Protein AF-A0A1W0X3V2-F1 (afdb_monomer_lite)

Secondary structure (DSSP, 8-state):
---HHHHHHHHHHHHHHHHHHHHHHHHHHPPPPPPTT-TTTT---------SS-GGGHHHHHHHHHHHHHHHHHHHHTTSPPTTS-HHHHHHHHHHHHHHHHHHHHHHHHHHHHHHHHHHHHHHHHHHHHHHHHHHHHHHHHTT-

InterPro domains:
  IPR021384 Mediator complex, subunit Med21 [PF11221] (1-130)
  IPR021384 Mediator complex, subunit Med21 [PTHR13381] (1-131)
  IPR037212 Mediator complex, subunit Med7/Med21-like [SSF140718] (3-128)

Foldseek 3Di:
DQDLVNVLVVLVVVLVVLVVVLVVLCVLPDDDDDDPPRPPDDPDDPPPVDDPDDSVVSNVVSVVVNVVSVVVSVVSVVPDDDPPDDPVVVVVVVVVVVVVVVVVVVVVVVVVVVVVVVVVVVVVVVVVVVVVVVVVVVVVVVVVD

Organism: Hypsibius exemplaris (NCBI:txid2072580)

pLDDT: mean 81.77, std 16.33, range [40.72, 97.69]

Sequence (145 aa):
MCDRITQVQDQVNQLADHMCNAVGILQQQVHPSILPGHDQLFSTVVKNENSDFKPKDLPPLFATLITRAVKELDVMIDRLPNDDQTLEPDVAYIEKLNQVNREAARIFTSTTEASQHLLEKIQTSLKEISECEMDIDRRHAGAKS

Structure (mmCIF, N/CA/C/O backbone):
data_AF-A0A1W0X3V2-F1
#
_entry.id   AF-A0A1W0X3V2-F1
#
loop_
_atom_site.group_PDB
_atom_site.id
_atom_site.type_symbol
_atom_site.label_atom_id
_atom_site.label_alt_id
_atom_site.label_comp_id
_atom_site.label_asym_id
_atom_site.label_entity_id
_atom_site.label_seq_id
_atom_site.pdbx_PDB_ins_code
_atom_site.Cartn_x
_atom_site.Cartn_y
_atom_site.Cartn_z
_atom_site.occupancy
_atom_site.B_iso_or_equiv
_atom_site.auth_seq_id
_atom_site.auth_comp_id
_atom_site.auth_asym_id
_atom_site.auth_atom_id
_atom_site.pdbx_PDB_model_num
ATOM 1 N N . MET A 1 1 ? 2.666 2.566 5.203 1.00 40.72 1 MET A N 1
ATOM 2 C CA . MET A 1 1 ? 1.646 2.126 4.230 1.00 40.72 1 MET A CA 1
ATOM 3 C C . MET A 1 1 ? 1.824 3.007 3.015 1.00 40.72 1 MET A C 1
ATOM 5 O O . MET A 1 1 ? 1.533 4.188 3.117 1.00 40.72 1 MET A O 1
ATOM 9 N N . CYS A 1 2 ? 2.446 2.488 1.957 1.00 50.69 2 CYS A N 1
ATOM 10 C CA . CYS A 1 2 ? 2.616 3.246 0.722 1.00 50.69 2 CYS A CA 1
ATOM 11 C C . CYS A 1 2 ? 1.295 3.142 -0.041 1.00 50.69 2 CYS A C 1
ATOM 13 O O . CYS A 1 2 ? 0.821 2.027 -0.270 1.00 50.69 2 CYS A O 1
ATOM 15 N N . ASP A 1 3 ? 0.678 4.280 -0.339 1.00 82.69 3 ASP A N 1
ATOM 16 C CA . ASP A 1 3 ? -0.471 4.346 -1.235 1.00 82.69 3 ASP A CA 1
ATOM 17 C C . ASP A 1 3 ? -0.099 3.691 -2.577 1.00 82.69 3 ASP A C 1
ATOM 19 O O . ASP A 1 3 ? 1.063 3.717 -2.994 1.00 82.69 3 ASP A O 1
ATOM 23 N N . ARG A 1 4 ? -1.064 3.060 -3.249 1.00 82.56 4 ARG A N 1
ATOM 24 C CA . ARG A 1 4 ? -0.822 2.341 -4.506 1.00 82.56 4 ARG A CA 1
ATOM 25 C C . ARG A 1 4 ? -0.263 3.278 -5.575 1.00 82.56 4 ARG A C 1
ATOM 27 O O . ARG A 1 4 ? 0.614 2.875 -6.333 1.00 82.56 4 ARG A O 1
ATOM 34 N N . ILE A 1 5 ? -0.701 4.536 -5.560 1.00 85.81 5 ILE A N 1
ATOM 35 C CA . ILE A 1 5 ? -0.165 5.607 -6.403 1.00 85.81 5 ILE A CA 1
ATOM 36 C C . ILE A 1 5 ? 1.307 5.879 -6.078 1.00 85.81 5 ILE A C 1
ATOM 38 O O . ILE A 1 5 ? 2.138 5.929 -6.982 1.00 85.81 5 ILE A O 1
ATOM 42 N N . THR A 1 6 ? 1.662 6.001 -4.799 1.00 89.06 6 THR A N 1
ATOM 43 C CA . THR A 1 6 ? 3.059 6.208 -4.389 1.00 89.06 6 THR A CA 1
ATOM 44 C C . THR A 1 6 ? 3.932 5.009 -4.767 1.00 89.06 6 THR A C 1
ATOM 46 O O . THR A 1 6 ? 5.042 5.186 -5.257 1.00 89.06 6 THR A O 1
ATOM 49 N N . GLN A 1 7 ? 3.409 3.785 -4.658 1.00 89.44 7 GLN A N 1
ATOM 50 C CA . GLN A 1 7 ? 4.116 2.588 -5.111 1.00 89.44 7 GLN A CA 1
ATOM 51 C C . GLN A 1 7 ? 4.380 2.606 -6.626 1.00 89.44 7 GLN A C 1
ATOM 53 O O . GLN A 1 7 ? 5.473 2.245 -7.057 1.00 89.44 7 GLN A O 1
ATOM 58 N N . VAL A 1 8 ? 3.409 3.043 -7.434 1.00 91.31 8 VAL A N 1
ATOM 59 C CA . VAL A 1 8 ? 3.590 3.224 -8.883 1.00 91.31 8 VAL A CA 1
ATOM 60 C C . VAL A 1 8 ? 4.675 4.267 -9.165 1.00 91.31 8 VAL A C 1
ATOM 62 O O . VAL A 1 8 ? 5.550 4.025 -9.994 1.00 91.31 8 VAL A O 1
ATOM 65 N N . GLN A 1 9 ? 4.677 5.391 -8.444 1.00 91.44 9 GLN A N 1
ATOM 66 C CA . GLN A 1 9 ? 5.695 6.437 -8.594 1.00 91.44 9 GLN A CA 1
ATOM 67 C C . GLN A 1 9 ? 7.108 5.919 -8.291 1.00 91.44 9 GLN A C 1
ATOM 69 O O . GLN A 1 9 ? 8.024 6.130 -9.087 1.00 91.44 9 GLN A O 1
ATOM 74 N N . ASP A 1 10 ? 7.283 5.187 -7.191 1.00 92.69 10 ASP A N 1
ATOM 75 C CA . ASP A 1 10 ? 8.575 4.599 -6.824 1.00 92.69 10 ASP A CA 1
ATOM 76 C C . ASP A 1 10 ? 9.083 3.621 -7.894 1.00 92.69 10 ASP A C 1
ATOM 78 O O . ASP A 1 10 ? 10.277 3.571 -8.192 1.00 92.69 10 ASP A O 1
ATOM 82 N N . GLN A 1 11 ? 8.178 2.856 -8.503 1.00 93.25 11 GLN A N 1
ATOM 83 C CA . GLN A 1 11 ? 8.513 1.859 -9.522 1.00 93.25 11 GLN A CA 1
ATOM 84 C C . GLN A 1 11 ? 8.867 2.487 -10.869 1.00 93.25 11 GLN A C 1
ATOM 86 O O . GLN A 1 11 ? 9.802 2.033 -11.529 1.00 93.25 11 GLN A O 1
ATOM 91 N N . VAL A 1 12 ? 8.198 3.576 -11.250 1.00 94.88 12 VAL A N 1
ATOM 92 C CA . VAL A 1 12 ? 8.579 4.369 -12.428 1.00 94.88 12 VAL A CA 1
ATOM 93 C C . VAL A 1 12 ? 9.966 4.988 -12.242 1.00 94.88 12 VAL A C 1
ATOM 95 O O . VAL A 1 12 ? 10.779 4.947 -13.166 1.00 94.88 12 VAL A O 1
ATOM 98 N N . ASN A 1 13 ? 10.275 5.496 -11.046 1.00 94.25 13 ASN A N 1
ATOM 99 C CA . ASN A 1 13 ? 11.605 6.029 -10.747 1.00 94.25 13 ASN A CA 1
ATOM 100 C C . ASN A 1 13 ? 12.688 4.943 -10.857 1.00 94.25 13 ASN A C 1
ATOM 102 O O . ASN A 1 13 ? 13.697 5.143 -11.528 1.00 94.25 13 ASN A O 1
ATOM 106 N N . GLN A 1 14 ? 12.446 3.755 -10.293 1.00 93.31 14 GLN A N 1
ATOM 107 C CA . GLN A 1 14 ? 13.369 2.617 -10.412 1.00 93.31 14 GLN A CA 1
ATOM 108 C C . GLN A 1 14 ? 13.563 2.163 -11.867 1.00 93.31 14 GLN A C 1
ATOM 110 O O . GLN A 1 14 ? 14.680 1.839 -12.278 1.00 93.31 14 GLN A O 1
ATOM 115 N N . LEU A 1 15 ? 12.499 2.173 -12.675 1.00 95.00 15 LEU A N 1
ATOM 116 C CA . LEU A 1 15 ? 12.583 1.876 -14.105 1.00 95.00 15 LEU A CA 1
ATOM 117 C C . LEU A 1 15 ? 13.470 2.893 -14.839 1.00 95.00 15 LEU A C 1
ATOM 119 O O . LEU A 1 15 ? 14.312 2.496 -15.650 1.00 95.00 15 LEU A O 1
ATOM 123 N N . ALA A 1 16 ? 13.314 4.184 -14.538 1.00 96.06 16 ALA A N 1
ATOM 124 C CA . ALA A 1 16 ? 14.137 5.242 -15.115 1.00 96.06 16 ALA A CA 1
ATOM 125 C C . ALA A 1 16 ? 15.622 5.068 -14.752 1.00 96.06 16 ALA A C 1
ATOM 127 O O . ALA A 1 16 ? 16.484 5.165 -15.631 1.00 96.06 16 ALA A O 1
ATOM 128 N N . ASP A 1 17 ? 15.924 4.711 -13.502 1.00 94.88 17 ASP A N 1
ATOM 129 C CA . ASP A 1 17 ? 17.290 4.416 -13.060 1.00 94.88 17 ASP A CA 1
ATOM 130 C C . ASP A 1 17 ? 17.882 3.214 -13.805 1.00 94.88 17 ASP A C 1
ATOM 132 O O . ASP A 1 17 ? 19.030 3.255 -14.255 1.00 94.88 17 ASP A O 1
ATOM 136 N N . HIS A 1 18 ? 17.115 2.134 -13.984 1.00 93.44 18 HIS A N 1
ATOM 137 C CA . HIS A 1 18 ? 17.561 0.976 -14.762 1.00 93.44 18 HIS A CA 1
ATOM 138 C C . HIS A 1 18 ? 17.858 1.339 -16.219 1.00 93.44 18 HIS A C 1
ATOM 140 O O . HIS A 1 18 ? 18.882 0.907 -16.749 1.00 93.44 18 HIS A O 1
ATOM 146 N N . MET A 1 19 ? 17.016 2.158 -16.852 1.00 93.50 19 MET A N 1
ATOM 147 C CA . MET A 1 19 ? 17.245 2.627 -18.221 1.00 93.50 19 MET A CA 1
ATOM 148 C C . MET A 1 19 ? 18.487 3.518 -18.324 1.00 93.50 19 MET A C 1
ATOM 150 O O . MET A 1 19 ? 19.312 3.313 -19.215 1.00 93.50 19 MET A O 1
ATOM 154 N N . CYS A 1 20 ? 18.662 4.467 -17.403 1.00 94.38 20 CYS A N 1
ATOM 155 C CA . CYS A 1 20 ? 19.811 5.373 -17.395 1.00 94.38 20 CYS A CA 1
ATOM 156 C C . CYS A 1 20 ? 21.132 4.608 -17.210 1.00 94.38 20 CYS A C 1
ATOM 158 O O . CYS A 1 20 ? 22.076 4.770 -17.988 1.00 94.38 20 CYS A O 1
ATOM 160 N N . ASN A 1 21 ? 21.165 3.688 -16.243 1.00 91.69 21 ASN A N 1
ATOM 161 C CA . ASN A 1 21 ? 22.323 2.834 -15.996 1.00 91.69 21 ASN A CA 1
ATOM 162 C C . ASN A 1 21 ? 22.622 1.913 -17.189 1.00 91.69 21 ASN A C 1
ATOM 164 O O . ASN A 1 21 ? 23.782 1.766 -17.573 1.00 91.69 21 ASN A O 1
ATOM 168 N N . ALA A 1 22 ? 21.592 1.342 -17.823 1.00 91.06 22 ALA A N 1
ATOM 169 C CA . ALA A 1 22 ? 21.757 0.518 -19.017 1.00 91.06 22 ALA A CA 1
ATOM 170 C C . ALA A 1 22 ? 22.400 1.304 -20.170 1.00 91.06 22 ALA A C 1
ATOM 172 O O . ALA A 1 22 ? 23.334 0.809 -20.799 1.00 91.06 22 ALA A O 1
ATOM 173 N N . VAL A 1 23 ? 21.953 2.540 -20.422 1.00 90.38 23 VAL A N 1
ATOM 174 C CA . VAL A 1 23 ? 22.537 3.412 -21.456 1.00 90.38 23 VAL A CA 1
ATOM 175 C C . VAL A 1 23 ? 23.998 3.732 -21.147 1.00 90.38 23 VAL A C 1
ATOM 177 O O . VAL A 1 23 ? 24.838 3.622 -22.040 1.00 90.38 23 VAL A O 1
ATOM 180 N N . GLY A 1 24 ? 24.324 4.069 -19.895 1.00 88.19 24 GLY A N 1
ATOM 181 C CA . GLY A 1 24 ? 25.705 4.332 -19.484 1.00 88.19 24 GLY A CA 1
ATOM 182 C C . GLY A 1 24 ? 26.626 3.130 -19.717 1.00 88.19 24 GLY A C 1
ATOM 183 O O . GLY A 1 24 ? 27.711 3.279 -20.278 1.00 88.19 24 GLY A O 1
ATOM 184 N N . ILE A 1 25 ? 26.171 1.923 -19.368 1.00 85.50 25 ILE A N 1
ATOM 185 C CA . ILE A 1 25 ? 26.920 0.682 -19.608 1.00 85.50 25 ILE A CA 1
ATOM 186 C C . ILE A 1 25 ? 27.068 0.391 -21.104 1.00 85.50 25 ILE A C 1
ATOM 188 O O . ILE A 1 25 ? 28.161 0.041 -21.546 1.00 85.50 25 ILE A O 1
ATOM 192 N N . LEU A 1 26 ? 26.012 0.571 -21.901 1.00 84.81 26 LEU A N 1
ATOM 193 C CA . LEU A 1 26 ? 26.094 0.393 -23.351 1.00 84.81 26 LEU A CA 1
ATOM 194 C C . LEU A 1 26 ? 27.125 1.348 -23.959 1.00 84.81 26 LEU A C 1
ATOM 196 O O . LEU A 1 26 ? 27.987 0.905 -24.708 1.00 84.81 26 LEU A O 1
ATOM 200 N N . GLN A 1 27 ? 27.117 2.629 -23.589 1.00 83.94 27 GLN A N 1
ATOM 201 C CA . GLN A 1 27 ? 28.097 3.603 -24.084 1.00 83.94 27 GLN A CA 1
ATOM 202 C C . GLN A 1 27 ? 29.542 3.244 -23.708 1.00 83.94 27 GLN A C 1
ATOM 204 O O . GLN A 1 27 ? 30.445 3.451 -24.513 1.00 83.94 27 GLN A O 1
ATOM 209 N N . GLN A 1 28 ? 29.765 2.670 -22.522 1.00 81.31 28 GLN A N 1
ATOM 210 C CA . GLN A 1 28 ? 31.089 2.203 -22.092 1.00 81.31 28 GLN A CA 1
ATOM 211 C C . GLN A 1 28 ? 31.562 0.952 -22.848 1.00 81.31 28 GLN A C 1
ATOM 213 O O . GLN A 1 28 ? 32.765 0.733 -22.977 1.00 81.31 28 GLN A O 1
ATOM 218 N N . GLN A 1 29 ? 30.633 0.119 -23.324 1.00 73.81 29 GLN A N 1
ATOM 219 C CA . GLN A 1 29 ? 30.933 -1.160 -23.977 1.00 73.81 29 GLN A CA 1
ATOM 220 C C . GLN A 1 29 ? 30.897 -1.100 -25.506 1.00 73.81 29 GLN A C 1
ATOM 222 O O . GLN A 1 29 ? 31.385 -2.019 -26.166 1.00 73.81 29 GLN A O 1
ATOM 227 N N . VAL A 1 30 ? 30.306 -0.054 -26.083 1.00 69.50 30 VAL A N 1
ATOM 228 C CA . VAL A 1 30 ? 30.217 0.114 -27.533 1.00 69.50 30 VAL A CA 1
ATOM 229 C C . VAL A 1 30 ? 31.612 0.363 -28.102 1.00 69.50 30 VAL A C 1
ATOM 231 O O . VAL A 1 30 ? 32.292 1.330 -27.767 1.00 69.50 30 VAL A O 1
ATOM 234 N N . HIS A 1 31 ? 32.018 -0.502 -29.026 1.00 66.25 31 HIS A N 1
ATOM 235 C CA . HIS A 1 31 ? 33.136 -0.227 -29.916 1.00 66.25 31 HIS A CA 1
ATOM 236 C C . HIS A 1 31 ? 32.611 0.518 -31.151 1.00 66.25 31 HIS A C 1
ATOM 238 O O . HIS A 1 31 ? 31.610 0.083 -31.728 1.00 66.25 31 HIS A O 1
ATOM 244 N N . PRO A 1 32 ? 33.246 1.627 -31.575 1.00 69.44 32 PRO A N 1
ATOM 245 C CA . PRO A 1 32 ? 32.844 2.319 -32.792 1.00 69.44 32 PRO A CA 1
ATOM 246 C C . PRO A 1 32 ? 32.965 1.359 -33.980 1.00 69.44 32 PRO A C 1
ATOM 248 O O . PRO A 1 32 ? 34.022 0.773 -34.215 1.00 69.44 32 PRO A O 1
ATOM 251 N N . SER A 1 33 ? 31.872 1.175 -34.720 1.00 62.72 33 SER A N 1
ATOM 252 C CA . SER A 1 33 ? 31.894 0.363 -35.935 1.00 62.72 33 SER A CA 1
ATOM 253 C C . SER A 1 33 ? 32.627 1.136 -37.026 1.00 62.72 33 SER A C 1
ATOM 255 O O . SER A 1 33 ? 32.180 2.206 -37.438 1.00 62.72 33 SER A O 1
ATOM 257 N N . ILE A 1 34 ? 33.744 0.596 -37.506 1.00 67.25 34 ILE A N 1
ATOM 258 C CA . ILE A 1 34 ? 34.479 1.166 -38.637 1.00 67.25 34 ILE A CA 1
ATOM 259 C C . ILE A 1 34 ? 33.770 0.723 -39.919 1.00 67.25 34 ILE A C 1
ATOM 261 O O . ILE A 1 34 ? 33.575 -0.470 -40.153 1.00 67.25 34 ILE A O 1
ATOM 265 N N . LEU A 1 35 ? 33.339 1.685 -40.733 1.00 69.19 35 LEU A N 1
ATOM 266 C CA . LEU A 1 35 ? 32.796 1.408 -42.059 1.00 69.19 35 LEU A CA 1
ATOM 267 C C . LEU A 1 35 ? 33.963 1.042 -42.998 1.00 69.19 35 LEU A C 1
ATOM 269 O O . LEU A 1 35 ? 34.975 1.749 -42.982 1.00 69.19 35 LEU A O 1
ATOM 273 N N . PRO A 1 36 ? 33.858 -0.021 -43.820 1.00 66.69 36 PRO A N 1
ATOM 274 C CA . PRO A 1 36 ? 34.937 -0.407 -44.724 1.00 66.69 36 PRO A CA 1
ATOM 275 C C . PRO A 1 36 ? 35.296 0.757 -45.662 1.00 66.69 36 PRO A C 1
ATOM 277 O O . PRO A 1 36 ? 34.451 1.236 -46.417 1.00 66.69 36 PRO A O 1
ATOM 280 N N . GLY A 1 37 ? 36.547 1.227 -45.579 1.00 64.50 37 GLY A N 1
ATOM 281 C CA . GLY A 1 37 ? 37.065 2.383 -46.325 1.00 64.50 37 GLY A CA 1
ATOM 282 C C . GLY A 1 37 ? 37.316 3.658 -45.502 1.00 64.50 37 GLY A C 1
ATOM 283 O O . GLY A 1 37 ? 37.641 4.688 -46.091 1.00 64.50 37 GLY A O 1
ATOM 284 N N . HIS A 1 38 ? 37.174 3.627 -44.170 1.00 64.00 38 HIS A N 1
ATOM 285 C CA . HIS A 1 38 ? 37.346 4.805 -43.303 1.00 64.00 38 HIS A CA 1
ATOM 286 C C . HIS A 1 38 ? 38.097 4.491 -41.987 1.00 64.00 38 HIS A C 1
ATOM 288 O O . HIS A 1 38 ? 37.651 4.828 -40.892 1.00 64.00 38 HIS A O 1
ATOM 294 N N . ASP A 1 39 ? 39.265 3.847 -42.093 1.00 58.38 39 ASP A N 1
ATOM 295 C CA . ASP A 1 39 ? 39.999 3.248 -40.959 1.00 58.38 39 ASP A CA 1
ATOM 296 C C . ASP A 1 39 ? 40.652 4.230 -39.960 1.00 58.38 39 ASP A C 1
ATOM 298 O O . ASP A 1 39 ? 41.146 3.794 -38.923 1.00 58.38 39 ASP A O 1
ATOM 302 N N . GLN A 1 40 ? 40.687 5.544 -40.218 1.00 56.62 40 GLN A N 1
ATOM 303 C CA . GLN A 1 40 ? 41.556 6.460 -39.448 1.00 56.62 40 GLN A CA 1
ATOM 304 C C . GLN A 1 40 ? 40.865 7.435 -38.485 1.00 56.62 40 GLN A C 1
ATOM 306 O O . GLN A 1 40 ? 41.560 8.084 -37.707 1.00 56.62 40 GLN A O 1
ATOM 311 N N . LEU A 1 41 ? 39.534 7.561 -38.470 1.00 55.59 41 LEU A N 1
ATOM 312 C CA . LEU A 1 41 ? 38.906 8.660 -37.712 1.00 55.59 41 LEU A CA 1
ATOM 313 C C . LEU A 1 41 ? 38.731 8.419 -36.200 1.00 55.59 41 LEU A C 1
ATOM 315 O O . LEU A 1 41 ? 38.443 9.374 -35.484 1.00 55.59 41 LEU A O 1
ATOM 319 N N . PHE A 1 42 ? 38.933 7.200 -35.681 1.00 55.00 42 PHE A N 1
ATOM 320 C CA . PHE A 1 42 ? 38.563 6.873 -34.289 1.00 55.00 42 PHE A CA 1
ATOM 321 C C . PHE A 1 42 ? 39.578 5.990 -33.533 1.00 55.00 42 PHE A C 1
ATOM 323 O O . PHE A 1 42 ? 39.196 5.143 -32.727 1.00 55.00 42 PHE A O 1
ATOM 330 N N . SER A 1 43 ? 40.884 6.169 -33.761 1.00 52.03 43 SER A N 1
ATOM 331 C CA . SER A 1 43 ? 41.940 5.314 -33.176 1.00 52.03 43 SER A CA 1
ATOM 332 C C . SER A 1 43 ? 42.360 5.657 -31.730 1.00 52.03 43 SER A C 1
ATOM 334 O O . SER A 1 43 ? 43.531 5.507 -31.373 1.00 52.03 43 SER A O 1
ATOM 336 N N . THR A 1 44 ? 41.435 6.042 -30.852 1.00 50.69 44 THR A N 1
ATOM 337 C CA . THR A 1 44 ? 41.756 6.165 -29.417 1.00 50.69 44 THR A CA 1
ATOM 338 C C . THR A 1 44 ? 40.669 5.534 -28.560 1.00 50.69 44 THR A C 1
ATOM 340 O O . THR A 1 44 ? 39.899 6.199 -27.876 1.00 50.69 44 THR A O 1
ATOM 343 N N . VAL A 1 45 ? 40.606 4.203 -28.601 1.00 55.94 45 VAL A N 1
ATOM 344 C CA . VAL A 1 45 ? 39.862 3.425 -27.606 1.00 55.94 45 VAL A CA 1
ATOM 345 C C . VAL A 1 45 ? 40.651 3.488 -26.299 1.00 55.94 45 VAL A C 1
ATOM 347 O O . VAL A 1 45 ? 41.704 2.862 -26.175 1.00 55.94 45 VAL A O 1
ATOM 350 N N . VAL A 1 46 ? 40.153 4.245 -25.322 1.00 54.50 46 VAL A N 1
ATOM 351 C CA . VAL A 1 46 ? 40.632 4.176 -23.936 1.00 54.50 46 VAL A CA 1
ATOM 352 C C . VAL A 1 46 ? 40.206 2.815 -23.387 1.00 54.50 46 VAL A C 1
ATOM 354 O O . VAL A 1 46 ? 39.066 2.621 -22.973 1.00 54.50 46 VAL A O 1
ATOM 357 N N . LYS A 1 47 ? 41.103 1.828 -23.449 1.00 52.53 47 LYS A N 1
ATOM 358 C CA . LYS A 1 47 ? 40.898 0.541 -22.786 1.00 52.53 47 LYS A CA 1
ATOM 359 C C . LYS A 1 47 ? 41.038 0.759 -21.281 1.00 52.53 47 LYS A C 1
ATOM 361 O O . LYS A 1 47 ? 42.143 0.930 -20.778 1.00 52.53 47 LYS A O 1
ATOM 366 N N . ASN A 1 48 ? 39.923 0.751 -20.558 1.00 51.38 48 ASN A N 1
ATOM 367 C CA . ASN A 1 48 ? 39.950 0.613 -19.105 1.00 51.38 48 ASN A CA 1
ATOM 368 C C . ASN A 1 48 ? 40.240 -0.858 -18.773 1.00 51.38 48 ASN A C 1
ATOM 370 O O . ASN A 1 48 ? 39.330 -1.676 -18.688 1.00 51.38 48 ASN A O 1
ATOM 374 N N . GLU A 1 49 ? 41.522 -1.201 -18.625 1.00 48.03 49 GLU A N 1
ATOM 375 C CA . GLU A 1 49 ? 42.003 -2.572 -18.368 1.00 48.03 49 GLU A CA 1
ATOM 376 C C . GLU A 1 49 ? 41.856 -3.028 -16.902 1.00 48.03 49 GLU A C 1
ATOM 378 O O . GLU A 1 49 ? 42.367 -4.075 -16.523 1.00 48.03 49 GLU A O 1
ATOM 383 N N . ASN A 1 50 ? 41.113 -2.293 -16.070 1.00 48.94 50 ASN A N 1
ATOM 384 C CA . ASN A 1 50 ? 40.949 -2.599 -14.648 1.00 48.94 50 ASN A CA 1
ATOM 385 C C . ASN A 1 50 ? 39.483 -2.868 -14.292 1.00 48.94 50 ASN A C 1
ATOM 387 O O . ASN A 1 50 ? 38.818 -2.020 -13.704 1.00 48.94 50 ASN A O 1
ATOM 391 N N . SER A 1 51 ? 38.964 -4.050 -14.620 1.00 49.75 51 SER A N 1
ATOM 392 C CA . SER A 1 51 ? 37.906 -4.662 -13.805 1.00 49.75 51 SER A CA 1
ATOM 393 C C . SER A 1 51 ? 37.829 -6.164 -14.063 1.00 49.75 51 SER A C 1
ATOM 395 O O . SER A 1 51 ? 37.597 -6.616 -15.179 1.00 49.75 51 SER A O 1
ATOM 397 N N . ASP A 1 52 ? 37.978 -6.938 -12.991 1.00 50.62 52 ASP A N 1
ATOM 398 C CA . ASP A 1 52 ? 37.812 -8.399 -12.898 1.00 50.62 52 ASP A CA 1
ATOM 399 C C . ASP A 1 52 ? 36.343 -8.848 -13.131 1.00 50.62 52 ASP A C 1
ATOM 401 O O . ASP A 1 52 ? 35.922 -9.955 -12.800 1.00 50.62 52 ASP A O 1
ATOM 405 N N . PHE A 1 53 ? 35.516 -7.953 -13.681 1.00 54.31 53 PHE A N 1
ATOM 406 C CA . PHE A 1 53 ? 34.084 -8.107 -13.879 1.00 54.31 53 PHE A CA 1
ATOM 407 C C . PHE A 1 53 ? 33.818 -8.252 -15.374 1.00 54.31 53 PHE A C 1
ATOM 409 O O . PHE A 1 53 ? 34.012 -7.304 -16.129 1.00 54.31 53 PHE A O 1
ATOM 416 N N . LYS A 1 54 ? 33.389 -9.437 -15.828 1.00 57.41 54 LYS A N 1
ATOM 417 C CA . LYS A 1 54 ? 33.065 -9.684 -17.243 1.00 57.41 54 LYS A CA 1
ATOM 418 C C . LYS A 1 54 ? 31.916 -8.760 -17.675 1.00 57.41 54 LYS A C 1
ATOM 420 O O . LYS A 1 54 ? 30.771 -9.023 -17.315 1.00 57.41 54 LYS A O 1
ATOM 425 N N . PRO A 1 55 ? 32.158 -7.723 -18.499 1.00 58.72 55 PRO A N 1
ATOM 426 C CA . PRO A 1 55 ? 31.133 -6.719 -18.772 1.00 58.72 55 PRO A CA 1
ATOM 427 C C . PRO A 1 55 ? 30.006 -7.246 -19.682 1.00 58.72 55 PRO A C 1
ATOM 429 O O . PRO A 1 55 ? 28.935 -6.652 -19.764 1.00 58.72 55 PRO A O 1
ATOM 432 N N . LYS A 1 56 ? 30.226 -8.380 -20.360 1.00 62.12 56 LYS A N 1
ATOM 433 C CA . LYS A 1 56 ? 29.336 -8.915 -21.405 1.00 62.12 56 LYS A CA 1
ATOM 434 C C . LYS A 1 56 ? 27.949 -9.336 -20.910 1.00 62.12 56 LYS A C 1
ATOM 436 O O . LYS A 1 56 ? 27.021 -9.349 -21.712 1.00 62.12 56 LYS A O 1
ATOM 441 N N . ASP A 1 57 ? 27.798 -9.622 -19.619 1.00 75.00 57 ASP A N 1
ATOM 442 C CA . ASP A 1 57 ? 26.532 -10.098 -19.048 1.00 75.00 57 ASP A CA 1
ATOM 443 C C . ASP A 1 57 ? 25.662 -8.955 -18.482 1.00 75.00 57 ASP A C 1
ATOM 445 O O . ASP A 1 57 ? 24.515 -9.177 -18.095 1.00 75.00 57 ASP A O 1
ATOM 449 N N . LEU A 1 58 ? 26.164 -7.711 -18.472 1.00 81.38 58 LEU A N 1
ATOM 450 C CA . LEU A 1 58 ? 25.427 -6.544 -17.963 1.00 81.38 58 LEU A CA 1
ATOM 451 C C . LEU A 1 58 ? 24.271 -6.102 -18.880 1.00 81.38 58 LEU A C 1
ATOM 453 O O . LEU A 1 58 ? 23.175 -5.899 -18.356 1.00 81.38 58 LEU A O 1
ATOM 457 N N . PRO A 1 59 ? 24.429 -5.975 -20.216 1.00 85.88 59 PRO A N 1
ATOM 458 C CA . PRO A 1 59 ? 23.311 -5.602 -21.087 1.00 85.88 59 PRO A CA 1
ATOM 459 C C . PRO A 1 59 ? 22.088 -6.537 -20.999 1.00 85.88 59 PRO A C 1
ATOM 461 O O . PRO A 1 59 ? 20.976 -6.026 -20.833 1.00 85.88 59 PRO A O 1
ATOM 464 N N . PRO A 1 60 ? 22.225 -7.882 -21.047 1.00 88.12 60 PRO A N 1
ATOM 465 C CA . PRO A 1 60 ? 21.071 -8.771 -20.901 1.00 88.12 60 PRO A CA 1
ATOM 466 C C . PRO A 1 60 ? 20.476 -8.748 -19.484 1.00 88.12 60 PRO A C 1
ATOM 468 O O . PRO A 1 60 ? 19.261 -8.906 -19.329 1.00 88.12 60 PRO A O 1
ATOM 471 N N . LEU A 1 61 ? 21.289 -8.498 -18.450 1.00 89.94 61 LEU A N 1
ATOM 472 C CA . LEU A 1 61 ? 20.798 -8.296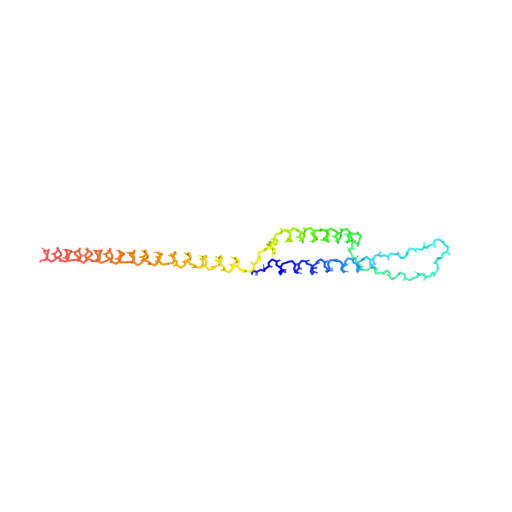 -17.086 1.00 89.94 61 LEU A CA 1
ATOM 473 C C . LEU A 1 61 ? 19.908 -7.050 -16.999 1.00 89.94 61 LEU A C 1
ATOM 475 O O . LEU A 1 61 ? 18.779 -7.147 -16.521 1.00 89.94 61 LEU A O 1
ATOM 479 N N . PHE A 1 62 ? 20.363 -5.904 -17.512 1.00 90.88 62 PHE A N 1
ATOM 480 C CA . PHE A 1 62 ? 19.555 -4.681 -17.532 1.00 90.88 62 PHE A CA 1
ATOM 481 C C . PHE A 1 62 ? 18.288 -4.835 -18.376 1.00 90.88 62 PHE A C 1
ATOM 483 O O . PHE A 1 62 ? 17.224 -4.400 -17.943 1.00 90.88 62 PHE A O 1
ATOM 490 N N . ALA A 1 63 ? 18.353 -5.520 -19.522 1.00 92.44 63 ALA A N 1
ATOM 491 C CA . ALA A 1 63 ? 17.161 -5.832 -20.312 1.00 92.44 63 ALA A CA 1
ATOM 492 C C . ALA A 1 63 ? 16.134 -6.650 -19.506 1.00 92.44 63 ALA A C 1
ATOM 494 O O . ALA A 1 63 ? 14.932 -6.378 -19.563 1.00 92.44 63 ALA A O 1
ATOM 495 N N . THR A 1 64 ? 16.605 -7.613 -18.708 1.00 93.56 64 THR A N 1
ATOM 496 C CA . THR A 1 64 ? 15.755 -8.419 -17.820 1.00 93.56 64 THR A CA 1
ATOM 497 C C . THR A 1 64 ? 15.143 -7.571 -16.704 1.00 93.56 64 THR A C 1
ATOM 499 O O . THR A 1 64 ? 13.942 -7.674 -16.456 1.00 93.56 64 THR A O 1
ATOM 502 N N . LEU A 1 65 ? 15.940 -6.712 -16.058 1.00 93.62 65 LEU A N 1
ATOM 503 C CA . LEU A 1 65 ? 15.479 -5.815 -14.993 1.00 93.62 65 LEU A CA 1
ATOM 504 C C . LEU A 1 65 ? 14.426 -4.823 -15.500 1.00 93.62 65 LEU A C 1
ATOM 506 O O . LEU A 1 65 ? 13.368 -4.704 -14.893 1.00 93.62 65 LEU A O 1
ATOM 510 N N . ILE A 1 66 ? 14.669 -4.189 -16.651 1.00 94.88 66 ILE A N 1
ATOM 511 C CA . ILE A 1 66 ? 13.721 -3.276 -17.304 1.00 94.88 66 ILE A CA 1
ATOM 512 C C . ILE A 1 66 ? 12.425 -4.017 -17.650 1.00 94.88 66 ILE A C 1
ATOM 514 O O . ILE A 1 66 ? 11.341 -3.568 -17.291 1.00 94.88 66 ILE A O 1
ATOM 518 N N . THR A 1 67 ? 12.522 -5.187 -18.290 1.00 95.62 67 THR A N 1
ATOM 519 C CA . THR A 1 67 ? 11.344 -5.988 -18.673 1.00 95.62 67 THR A CA 1
ATOM 520 C C . THR A 1 67 ? 10.516 -6.390 -17.457 1.00 95.62 67 THR A C 1
ATOM 522 O O . THR A 1 67 ? 9.286 -6.378 -17.499 1.00 95.62 67 THR A O 1
ATOM 525 N N . ARG A 1 68 ? 11.183 -6.776 -16.368 1.00 93.56 68 ARG A N 1
ATOM 526 C CA . ARG A 1 68 ? 10.519 -7.136 -15.120 1.00 93.56 68 ARG A CA 1
ATOM 527 C C . ARG A 1 68 ? 9.825 -5.928 -14.493 1.00 93.56 68 ARG A C 1
ATOM 529 O O . ARG A 1 68 ? 8.653 -6.046 -14.161 1.00 93.56 68 ARG A O 1
ATOM 536 N N . ALA A 1 69 ? 10.518 -4.798 -14.378 1.00 92.56 69 ALA A N 1
ATOM 537 C CA . ALA A 1 69 ? 9.973 -3.577 -13.791 1.00 92.56 69 ALA A CA 1
ATOM 538 C C . ALA A 1 69 ? 8.743 -3.069 -14.562 1.00 92.56 69 ALA A C 1
ATOM 540 O O . ALA A 1 69 ? 7.743 -2.712 -13.950 1.00 92.56 69 ALA A O 1
ATOM 541 N N . VAL A 1 70 ? 8.761 -3.129 -15.899 1.00 94.81 70 VAL A N 1
ATOM 542 C CA . VAL A 1 70 ? 7.594 -2.778 -16.731 1.00 94.81 70 VAL A CA 1
ATOM 543 C C . VAL A 1 70 ? 6.415 -3.719 -16.472 1.00 94.81 70 VAL A C 1
ATOM 545 O O . VAL A 1 70 ? 5.303 -3.256 -16.259 1.00 94.81 70 VAL A O 1
ATOM 548 N N . LYS A 1 71 ? 6.642 -5.037 -16.403 1.00 94.50 71 LYS A N 1
ATOM 549 C CA . LYS A 1 71 ? 5.563 -5.993 -16.093 1.00 94.50 71 LYS A CA 1
ATOM 550 C C . LYS A 1 71 ? 4.987 -5.797 -14.694 1.00 94.50 71 LYS A C 1
ATOM 552 O O . LYS A 1 71 ? 3.789 -5.962 -14.486 1.00 94.50 71 LYS A O 1
ATOM 557 N N . GLU A 1 72 ? 5.841 -5.503 -13.718 1.00 92.12 72 GLU A N 1
ATOM 558 C CA . GLU A 1 72 ? 5.401 -5.203 -12.358 1.00 92.12 72 GLU A CA 1
ATOM 559 C C . GLU A 1 72 ? 4.568 -3.911 -12.333 1.00 92.12 72 GLU A C 1
ATOM 561 O O . GLU A 1 72 ? 3.533 -3.881 -11.663 1.00 92.12 72 GLU A O 1
ATOM 566 N N . LEU A 1 73 ? 4.959 -2.893 -13.109 1.00 93.75 73 LEU A N 1
ATOM 567 C CA . LEU A 1 73 ? 4.204 -1.653 -13.295 1.00 93.75 73 LEU A CA 1
ATOM 568 C C . LEU A 1 73 ? 2.825 -1.906 -13.922 1.00 93.75 73 LEU A C 1
ATOM 570 O O . LEU A 1 73 ? 1.835 -1.434 -13.369 1.00 93.75 73 LEU A O 1
ATOM 574 N N . ASP A 1 74 ? 2.740 -2.700 -14.993 1.00 93.12 74 ASP A N 1
ATOM 575 C CA . ASP A 1 74 ? 1.467 -3.060 -15.640 1.00 93.12 74 ASP A CA 1
ATOM 576 C C . ASP A 1 74 ? 0.505 -3.716 -14.637 1.00 93.12 74 ASP A C 1
ATOM 578 O O . ASP A 1 74 ? -0.628 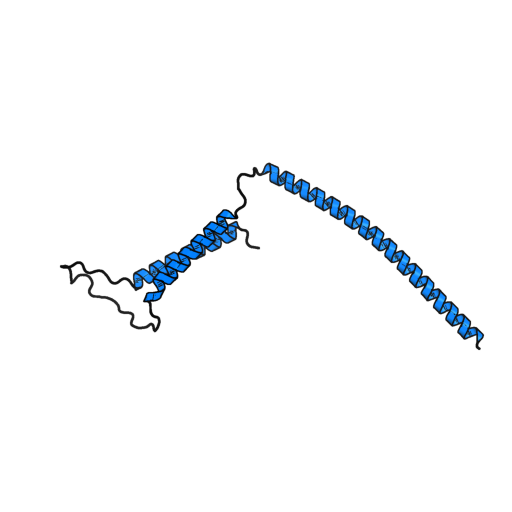-3.275 -14.454 1.00 93.12 74 ASP A O 1
ATOM 582 N N . VAL A 1 75 ? 0.993 -4.701 -13.875 1.00 91.44 75 VAL A N 1
ATOM 583 C CA . VAL A 1 75 ? 0.199 -5.373 -12.832 1.00 91.44 75 VAL A CA 1
ATOM 584 C C . VAL A 1 75 ? -0.205 -4.412 -11.707 1.00 91.44 75 VAL A C 1
ATOM 586 O O . VAL A 1 75 ? -1.221 -4.622 -11.042 1.00 91.44 75 VAL A O 1
ATOM 589 N N . MET A 1 76 ? 0.598 -3.387 -11.418 1.00 89.44 76 MET A N 1
ATOM 590 C CA . MET A 1 76 ? 0.245 -2.368 -10.429 1.00 89.44 76 MET A CA 1
ATOM 591 C C . MET A 1 76 ? -0.850 -1.434 -10.934 1.00 89.44 76 MET A C 1
ATOM 593 O O . MET A 1 76 ? -1.746 -1.132 -10.146 1.00 89.44 76 MET A O 1
ATOM 597 N N . ILE A 1 77 ? -0.802 -1.053 -12.211 1.00 88.81 77 ILE A N 1
ATOM 598 C CA . ILE A 1 77 ? -1.820 -0.237 -12.880 1.00 88.81 77 ILE A CA 1
ATOM 599 C C . ILE A 1 77 ? -3.151 -0.992 -12.946 1.00 88.81 77 ILE A C 1
ATOM 601 O O . ILE A 1 77 ? -4.168 -0.438 -12.544 1.00 88.81 77 ILE A O 1
ATOM 605 N N . ASP A 1 78 ? -3.141 -2.277 -13.310 1.00 88.75 78 ASP A N 1
ATOM 606 C CA . ASP A 1 78 ? -4.346 -3.127 -13.349 1.00 88.75 78 ASP A CA 1
ATOM 607 C C . ASP A 1 78 ? -5.046 -3.265 -11.985 1.00 88.75 78 ASP A C 1
ATOM 609 O O . ASP A 1 78 ? -6.211 -3.649 -11.894 1.00 88.75 78 ASP A O 1
ATOM 613 N N . ARG A 1 79 ? -4.316 -3.004 -10.896 1.00 86.19 79 ARG A N 1
ATOM 614 C CA . ARG A 1 79 ? -4.826 -3.068 -9.519 1.00 86.19 79 ARG A CA 1
ATOM 615 C C . ARG A 1 79 ? -5.252 -1.709 -8.977 1.00 86.19 79 ARG A C 1
ATOM 617 O O . ARG A 1 79 ? -5.635 -1.644 -7.807 1.00 86.19 79 ARG A O 1
ATOM 624 N N . LEU A 1 80 ? -5.134 -0.638 -9.759 1.00 84.56 80 LEU A N 1
ATOM 625 C CA . LEU A 1 80 ? -5.663 0.654 -9.350 1.00 84.56 80 LEU A CA 1
ATOM 626 C C . LEU A 1 80 ? -7.197 0.569 -9.298 1.00 84.56 80 LEU A C 1
ATOM 628 O O . LEU A 1 80 ? -7.811 -0.062 -10.160 1.00 84.56 80 LEU A O 1
ATOM 632 N N . PRO A 1 81 ? -7.831 1.147 -8.266 1.00 77.88 81 PRO A N 1
ATOM 633 C CA . PRO A 1 81 ? -9.282 1.276 -8.250 1.00 77.88 81 PRO A CA 1
ATOM 634 C C . PRO A 1 8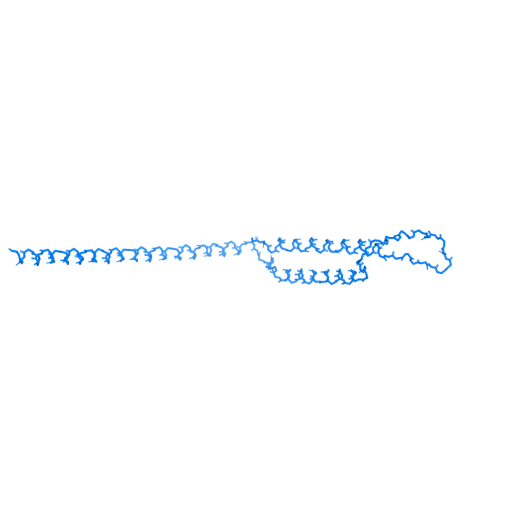1 ? -9.737 2.099 -9.467 1.00 77.88 81 PRO A C 1
ATOM 636 O O . PRO A 1 81 ? -9.064 3.048 -9.857 1.00 77.88 81 PRO A O 1
ATOM 639 N N . ASN A 1 82 ? -10.857 1.716 -10.087 1.00 68.69 82 ASN A N 1
ATOM 640 C CA . ASN A 1 82 ? -11.387 2.411 -11.263 1.00 68.69 82 ASN A CA 1
ATOM 641 C C . ASN A 1 82 ? -11.814 3.846 -10.898 1.00 68.69 82 ASN A C 1
ATOM 643 O O . ASN A 1 82 ? -12.649 4.018 -10.010 1.00 68.69 82 ASN A O 1
ATOM 647 N N . ASP A 1 83 ? -11.310 4.839 -11.636 1.00 61.78 83 ASP A N 1
ATOM 648 C CA . ASP A 1 83 ? -11.599 6.279 -11.466 1.00 61.78 83 ASP A CA 1
ATOM 649 C C . ASP A 1 83 ? -13.034 6.694 -11.874 1.00 61.78 83 ASP A C 1
ATOM 651 O O . ASP A 1 83 ? -13.419 7.848 -11.705 1.00 61.78 83 ASP A O 1
ATOM 655 N N . ASP A 1 84 ? -13.860 5.772 -12.384 1.00 57.16 84 ASP A N 1
ATOM 656 C CA . ASP A 1 84 ? -15.245 6.056 -12.809 1.00 57.16 84 ASP A CA 1
ATOM 657 C C . ASP A 1 84 ? -16.232 6.266 -11.638 1.00 57.16 84 ASP A C 1
ATOM 659 O O . ASP A 1 84 ? -17.430 6.465 -11.856 1.00 57.16 84 ASP A O 1
ATOM 663 N N . GLN A 1 85 ? -1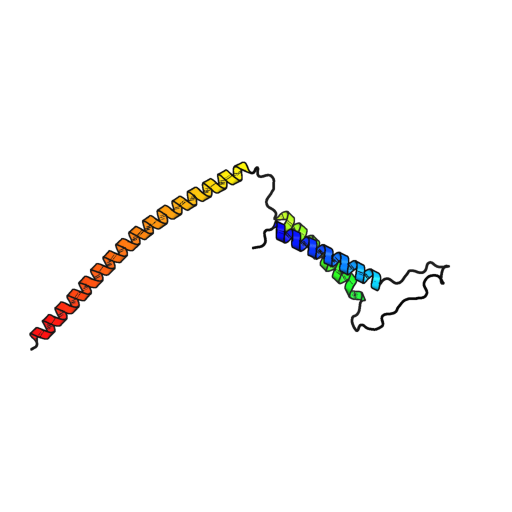5.766 6.225 -10.385 1.00 55.03 85 GLN A N 1
ATOM 664 C CA . GLN A 1 85 ? -16.595 6.566 -9.230 1.00 55.03 85 GLN A CA 1
ATOM 665 C C . GLN A 1 85 ? -16.649 8.089 -9.091 1.00 55.03 85 GLN A C 1
ATOM 667 O O . GLN A 1 85 ? -15.677 8.753 -8.736 1.00 55.03 85 GLN A O 1
ATOM 672 N N . THR A 1 86 ? -17.811 8.672 -9.374 1.00 58.25 86 THR A N 1
ATOM 673 C CA . THR A 1 86 ? -18.104 10.045 -8.968 1.00 58.25 86 THR A CA 1
ATOM 674 C C . THR A 1 86 ? -17.827 10.194 -7.462 1.00 58.25 86 THR A C 1
ATOM 676 O O . THR A 1 86 ? -18.102 9.298 -6.677 1.00 58.25 86 THR A O 1
ATOM 679 N N . LEU A 1 87 ? -17.276 11.326 -7.019 1.00 58.97 87 LEU A N 1
ATOM 680 C CA . LEU A 1 87 ? -16.939 11.555 -5.598 1.00 58.97 87 LEU A CA 1
ATOM 681 C C . LEU A 1 87 ? -18.155 11.469 -4.647 1.00 58.97 87 LEU A C 1
ATOM 683 O O . LEU A 1 87 ? -18.003 11.316 -3.439 1.00 58.97 87 LEU A O 1
ATOM 687 N N . GLU A 1 88 ? -19.368 11.596 -5.183 1.00 62.28 88 GLU A N 1
ATOM 688 C CA . GLU A 1 88 ? -20.622 11.629 -4.428 1.00 62.28 88 GLU A CA 1
ATOM 689 C C . GLU A 1 88 ? -21.030 10.267 -3.809 1.00 62.28 88 GLU A C 1
ATOM 691 O O . GLU A 1 88 ? -21.292 10.227 -2.602 1.00 62.28 88 GLU A O 1
ATOM 696 N N . PRO A 1 89 ? -21.057 9.135 -4.550 1.00 64.81 89 PRO A N 1
ATOM 697 C CA . PRO A 1 89 ? -21.331 7.810 -3.984 1.00 64.81 89 PRO A CA 1
ATOM 698 C C . PRO A 1 89 ? -20.330 7.369 -2.909 1.00 64.81 89 PRO A C 1
ATOM 700 O O . PRO A 1 89 ? -20.739 6.690 -1.964 1.00 64.81 89 PRO A O 1
ATOM 703 N N . ASP A 1 90 ? -19.065 7.787 -2.983 1.00 69.00 90 ASP A N 1
ATOM 704 C CA . ASP A 1 90 ? -18.051 7.414 -1.990 1.00 69.00 90 ASP A CA 1
ATOM 705 C C . ASP A 1 90 ? -18.278 8.097 -0.638 1.00 69.00 90 ASP A C 1
ATOM 707 O O . ASP A 1 90 ? -18.163 7.456 0.408 1.00 69.00 90 ASP A O 1
ATOM 711 N N . VAL A 1 91 ? -18.683 9.371 -0.629 1.00 81.31 91 VAL A N 1
ATOM 712 C CA . VAL A 1 91 ? -19.017 10.082 0.616 1.00 81.31 91 VAL A CA 1
ATOM 713 C C . VAL A 1 91 ? -20.232 9.444 1.291 1.00 81.31 91 VAL A C 1
ATOM 715 O O . VAL A 1 91 ? -20.182 9.144 2.485 1.00 81.31 91 VAL A O 1
ATOM 718 N N . ALA A 1 92 ? -21.289 9.150 0.528 1.00 83.81 92 ALA A N 1
ATOM 719 C CA . ALA A 1 92 ? -22.478 8.477 1.052 1.00 83.81 92 ALA A CA 1
ATOM 720 C C . ALA A 1 92 ? -22.162 7.059 1.570 1.00 83.81 92 ALA A C 1
ATOM 722 O O . ALA A 1 92 ? -22.687 6.621 2.599 1.00 83.81 92 ALA A O 1
ATOM 723 N N . TYR A 1 93 ? -21.273 6.336 0.884 1.00 83.69 93 TYR A N 1
ATOM 724 C CA . TYR A 1 93 ? -20.802 5.026 1.322 1.00 83.69 93 TYR A CA 1
ATOM 725 C C . TYR A 1 93 ? -19.992 5.108 2.626 1.00 83.69 93 TYR A C 1
ATOM 727 O O . TYR A 1 93 ? -20.232 4.325 3.550 1.00 83.69 93 TYR A O 1
ATOM 735 N N . ILE A 1 94 ? -19.090 6.086 2.748 1.00 87.81 94 ILE A N 1
ATOM 736 C CA . ILE A 1 94 ? -18.312 6.344 3.968 1.00 87.81 94 ILE A CA 1
ATOM 737 C C . ILE A 1 94 ? -19.232 6.728 5.133 1.00 87.81 94 ILE A C 1
ATOM 739 O O . ILE A 1 94 ? -19.057 6.228 6.246 1.00 87.81 94 ILE A O 1
ATOM 743 N N . GLU A 1 95 ? -20.235 7.577 4.908 1.00 91.44 95 GLU A N 1
ATOM 744 C CA . GLU A 1 95 ? -21.220 7.940 5.933 1.00 91.44 95 GLU A CA 1
ATOM 745 C C . GLU A 1 95 ? -22.011 6.727 6.419 1.00 91.44 95 GLU A C 1
ATOM 747 O O . GLU A 1 95 ? -22.140 6.515 7.629 1.00 91.44 95 GLU A O 1
ATOM 752 N N . LYS A 1 96 ? -22.466 5.875 5.495 1.00 92.44 96 LYS A N 1
ATOM 753 C CA . LYS A 1 96 ? -23.132 4.615 5.836 1.00 92.44 96 LYS A CA 1
ATOM 754 C C . LYS A 1 96 ? -22.224 3.712 6.669 1.00 92.44 96 LYS A C 1
ATOM 756 O O . LYS A 1 96 ? -22.667 3.158 7.675 1.00 92.44 96 LYS A O 1
ATOM 761 N N . LEU A 1 97 ? -20.954 3.575 6.288 1.00 93.06 97 LEU A N 1
ATOM 762 C CA . LEU A 1 97 ? -19.995 2.750 7.023 1.00 93.06 97 LEU A CA 1
ATOM 763 C C . LEU A 1 97 ? -19.734 3.309 8.430 1.00 93.06 97 LEU A C 1
ATOM 765 O O . LEU A 1 97 ? -19.710 2.555 9.403 1.00 93.06 97 LEU A O 1
ATOM 769 N N . ASN A 1 98 ? -19.628 4.632 8.561 1.00 94.19 98 ASN A N 1
ATOM 770 C CA . ASN A 1 98 ? -19.519 5.311 9.850 1.00 94.19 98 ASN A CA 1
ATOM 771 C C . ASN A 1 98 ? -20.756 5.091 10.724 1.00 94.19 98 ASN A C 1
ATOM 773 O O . ASN A 1 98 ? -20.622 4.877 11.928 1.00 94.19 98 ASN A O 1
ATOM 777 N N . GLN A 1 99 ? -21.954 5.114 10.142 1.00 96.12 99 GLN A N 1
ATOM 778 C CA . GLN A 1 99 ? -23.189 4.843 10.871 1.00 96.12 99 GLN A CA 1
ATOM 779 C C . GLN A 1 99 ? -23.226 3.403 11.396 1.00 96.12 99 GLN A C 1
ATOM 781 O O . GLN A 1 99 ? -23.520 3.194 12.572 1.00 96.12 99 GLN A O 1
ATOM 786 N N . VAL A 1 100 ? -22.867 2.424 10.561 1.00 96.38 100 VAL A N 1
ATOM 787 C CA . VAL A 1 100 ? -22.772 1.012 10.970 1.00 96.38 100 VAL A CA 1
ATOM 788 C C . VAL A 1 100 ? -21.734 0.832 12.077 1.00 96.38 100 VAL A C 1
ATOM 790 O O . VAL A 1 100 ? -21.999 0.139 13.056 1.00 96.38 100 VAL A O 1
ATOM 793 N N . ASN A 1 101 ? -20.580 1.490 11.968 1.00 96.56 101 ASN A N 1
ATOM 794 C CA . ASN A 1 101 ? -19.533 1.426 12.984 1.00 96.56 101 ASN A CA 1
ATOM 795 C C . ASN A 1 101 ? -20.004 2.020 14.324 1.00 96.56 101 ASN A C 1
ATOM 797 O O . ASN A 1 101 ? -19.820 1.413 15.376 1.00 96.56 101 ASN A O 1
ATOM 801 N N . ARG A 1 102 ? -20.697 3.166 14.296 1.00 96.75 102 ARG A N 1
ATOM 802 C CA . ARG A 1 102 ? -21.281 3.776 15.503 1.00 96.75 102 ARG A CA 1
ATOM 803 C C . ARG A 1 102 ? -22.307 2.869 16.172 1.00 96.75 102 ARG A C 1
ATOM 805 O O . ARG A 1 102 ? -22.299 2.758 17.395 1.00 96.75 102 ARG A O 1
ATOM 812 N N . GLU A 1 103 ? -23.165 2.218 15.393 1.00 97.12 103 GLU A N 1
ATOM 813 C CA . GLU A 1 103 ? -24.158 1.296 15.946 1.00 97.12 103 GLU A CA 1
ATOM 814 C C . GLU A 1 103 ? -23.498 0.045 16.536 1.00 97.12 103 GLU A C 1
ATOM 816 O O . GLU A 1 103 ? -23.806 -0.344 17.662 1.00 97.12 103 GLU A O 1
ATOM 821 N N . ALA A 1 104 ? -22.517 -0.533 15.838 1.00 96.75 104 ALA A N 1
ATOM 822 C CA . ALA A 1 104 ? -21.735 -1.651 16.356 1.00 96.75 104 ALA A CA 1
ATOM 823 C C . ALA A 1 104 ? -21.024 -1.285 17.671 1.00 96.75 104 ALA A C 1
ATOM 825 O O . ALA A 1 104 ? -21.076 -2.053 18.632 1.00 96.75 104 ALA A O 1
ATOM 826 N N . ALA A 1 105 ? -20.431 -0.089 17.750 1.00 97.44 105 ALA A N 1
ATOM 827 C CA . ALA A 1 105 ? -19.810 0.422 18.968 1.00 97.44 105 ALA A CA 1
ATOM 828 C C . ALA A 1 105 ? -20.830 0.598 20.103 1.00 97.44 105 ALA A C 1
ATOM 830 O O . ALA A 1 105 ? -20.555 0.217 21.237 1.00 97.44 105 ALA A O 1
ATOM 831 N N . ARG A 1 106 ? -22.030 1.114 19.813 1.00 97.19 106 ARG A N 1
ATOM 832 C CA . ARG A 1 106 ? -23.102 1.268 20.807 1.00 97.19 106 ARG A CA 1
ATOM 833 C C . ARG A 1 106 ? -23.543 -0.081 21.379 1.00 97.19 106 ARG A C 1
ATOM 835 O O . ARG A 1 106 ? -23.646 -0.221 22.599 1.00 97.19 106 ARG A O 1
ATOM 842 N N . ILE A 1 107 ? -23.791 -1.066 20.516 1.00 97.12 107 ILE A N 1
ATOM 843 C CA . ILE A 1 107 ? -24.170 -2.426 20.928 1.00 97.12 107 ILE A CA 1
ATOM 844 C C . ILE A 1 107 ? -23.052 -3.049 21.768 1.00 97.12 107 ILE A C 1
ATOM 846 O O . ILE A 1 107 ? -23.315 -3.631 22.823 1.00 97.12 107 ILE A O 1
ATOM 850 N N . PHE A 1 108 ? -21.803 -2.889 21.329 1.00 97.19 108 PHE A N 1
ATOM 851 C CA . PHE A 1 108 ? -20.633 -3.387 22.041 1.00 97.19 108 PHE A CA 1
ATOM 852 C C . PHE A 1 108 ? -20.507 -2.776 23.443 1.00 97.19 108 PHE A C 1
ATOM 854 O O . PHE A 1 108 ? -20.355 -3.518 24.414 1.00 97.19 108 PHE A O 1
ATOM 861 N N . THR A 1 109 ? -20.634 -1.454 23.575 1.00 97.19 109 THR A N 1
ATOM 862 C CA . THR A 1 109 ? -20.572 -0.767 24.873 1.00 97.19 109 THR A CA 1
ATOM 863 C C . THR A 1 109 ? -21.681 -1.242 25.802 1.00 97.19 109 THR A C 1
ATOM 865 O O . THR A 1 109 ? -21.394 -1.645 26.924 1.00 97.19 109 THR A O 1
ATOM 868 N N . SER A 1 110 ? -22.928 -1.304 25.326 1.00 96.81 110 SER A N 1
ATOM 869 C CA . SER A 1 110 ? -24.053 -1.774 26.146 1.00 96.81 110 SER A CA 1
ATOM 870 C C . SER A 1 110 ? -23.868 -3.223 26.612 1.00 96.81 110 SER A C 1
ATOM 872 O O . SER A 1 110 ? -24.131 -3.552 27.769 1.00 96.81 110 SER A O 1
ATOM 874 N N . THR A 1 111 ? -23.357 -4.089 25.734 1.00 97.38 111 THR A N 1
ATOM 875 C CA . THR A 1 111 ? -23.052 -5.486 26.080 1.00 97.38 111 THR A CA 1
ATOM 876 C C . THR A 1 111 ? -21.920 -5.571 27.105 1.00 97.38 111 THR A C 1
ATOM 878 O O . THR A 1 111 ? -21.976 -6.379 28.035 1.00 97.38 111 THR A O 1
ATOM 881 N N . THR A 1 112 ? -20.904 -4.721 26.967 1.00 97.69 112 THR A N 1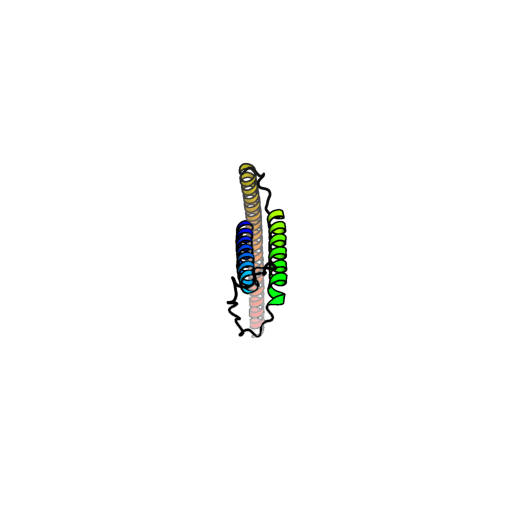
ATOM 882 C CA . THR A 1 112 ? -19.760 -4.657 27.884 1.00 97.69 112 THR A CA 1
ATOM 883 C C . THR A 1 112 ? -20.187 -4.165 29.266 1.00 97.69 112 THR A C 1
ATOM 885 O O . THR A 1 112 ? -19.818 -4.779 30.261 1.00 97.69 112 THR A O 1
ATOM 888 N N . GLU A 1 113 ? -21.025 -3.131 29.346 1.00 97.69 113 GLU A N 1
ATOM 889 C CA . GLU A 1 113 ? -21.591 -2.627 30.605 1.00 97.69 113 GLU A CA 1
ATOM 890 C C . GLU A 1 113 ? -22.427 -3.694 31.324 1.00 97.69 113 GLU A C 1
ATOM 892 O O . GLU A 1 113 ? -22.253 -3.923 32.522 1.00 97.69 113 GLU A O 1
ATOM 897 N N . ALA A 1 114 ? -23.292 -4.405 30.592 1.00 97.06 114 ALA A N 1
ATOM 898 C CA . ALA A 1 114 ? -24.077 -5.502 31.155 1.00 97.06 114 ALA A CA 1
ATOM 899 C C . ALA A 1 114 ? -23.181 -6.634 31.687 1.00 97.06 114 ALA A C 1
ATOM 901 O O . ALA A 1 114 ? -23.435 -7.180 32.764 1.00 97.06 114 ALA A O 1
ATOM 902 N N . SER A 1 115 ? -22.113 -6.956 30.952 1.00 96.88 115 SER A N 1
ATOM 903 C CA . SER A 1 115 ? -21.130 -7.969 31.346 1.00 96.88 115 SER A CA 1
ATOM 904 C C . SER A 1 115 ? -20.350 -7.545 32.593 1.00 96.88 115 SER A C 1
ATOM 906 O O . SER A 1 115 ? -20.175 -8.350 33.504 1.00 96.88 115 SER A O 1
ATOM 908 N N . GLN A 1 116 ? -19.943 -6.276 32.672 1.00 96.56 116 GLN A N 1
ATOM 909 C CA . GLN A 1 116 ? -19.229 -5.715 33.819 1.00 96.56 116 GLN A CA 1
ATOM 910 C C . GLN A 1 116 ? -20.087 -5.756 35.087 1.00 96.56 116 GLN A C 1
ATOM 912 O O . GLN A 1 116 ? -19.638 -6.229 36.128 1.00 96.56 116 GLN A O 1
ATOM 917 N N . HIS A 1 117 ? -21.351 -5.347 34.991 1.00 97.50 117 HIS A N 1
ATOM 918 C CA . HIS A 1 117 ? -22.272 -5.390 36.125 1.00 97.50 117 HIS A CA 1
ATOM 919 C C . HIS A 1 117 ? -22.558 -6.827 36.599 1.00 97.50 117 HIS A C 1
ATOM 921 O O . HIS A 1 117 ? -22.708 -7.083 37.796 1.00 97.50 117 HIS A O 1
ATOM 927 N N . LEU A 1 118 ? -22.619 -7.795 35.677 1.00 97.12 118 LEU A N 1
ATOM 928 C CA . LEU A 1 118 ? -22.726 -9.206 36.049 1.00 97.12 118 LEU A CA 1
ATOM 929 C C . LEU A 1 118 ? -21.461 -9.695 36.770 1.00 97.12 118 LEU A C 1
ATOM 931 O O . LEU A 1 118 ? -21.570 -10.407 37.769 1.00 97.12 118 LEU A O 1
ATOM 935 N N . LEU A 1 119 ? -20.282 -9.292 36.295 1.00 97.12 119 LEU A N 1
ATOM 936 C CA . LEU A 1 119 ? -19.003 -9.634 36.913 1.00 97.12 119 LEU A CA 1
ATOM 937 C C . LEU A 1 119 ? -18.906 -9.091 38.345 1.00 97.12 119 LEU A C 1
ATOM 939 O O . LEU A 1 119 ? -18.504 -9.820 39.249 1.00 97.12 119 LEU A O 1
ATOM 943 N N . GLU A 1 120 ? -19.339 -7.848 38.566 1.00 97.31 120 GLU A N 1
ATOM 944 C CA . GLU A 1 120 ? -19.381 -7.225 39.894 1.00 97.31 120 GLU A CA 1
ATOM 945 C C . GLU A 1 120 ? -20.272 -8.006 40.858 1.00 97.31 120 GLU A C 1
ATOM 947 O O . GLU A 1 120 ? -19.852 -8.306 41.973 1.00 97.31 120 GLU A O 1
ATOM 952 N N . LYS A 1 121 ? -21.464 -8.431 40.419 1.00 97.00 121 LYS A N 1
ATOM 953 C CA . LYS A 1 121 ? -22.347 -9.273 41.240 1.00 97.00 121 LYS A CA 1
ATOM 954 C C . LYS A 1 121 ? -21.693 -10.594 41.628 1.00 97.00 121 LYS A C 1
ATOM 956 O O . LYS A 1 121 ? -21.765 -10.989 42.788 1.00 97.00 121 LYS A O 1
ATOM 961 N N . ILE A 1 122 ? -21.046 -11.262 40.672 1.00 96.81 122 ILE A N 1
ATOM 962 C CA . ILE A 1 122 ? -20.322 -12.513 40.933 1.00 96.81 122 ILE A CA 1
ATOM 963 C C . ILE A 1 122 ? -19.201 -12.267 41.950 1.00 96.81 122 ILE A C 1
ATOM 965 O O . ILE A 1 122 ? -19.046 -13.044 42.890 1.00 96.81 122 ILE A O 1
ATOM 969 N N . GLN A 1 123 ? -18.453 -11.172 41.803 1.00 96.25 123 GLN A N 1
ATOM 970 C CA . GLN A 1 123 ? -17.385 -10.803 42.727 1.00 96.25 123 GLN A CA 1
ATOM 971 C C . GLN A 1 123 ? -17.914 -10.520 44.141 1.00 96.25 123 GLN A C 1
ATOM 973 O O . GLN A 1 123 ? -17.311 -10.972 45.114 1.00 96.25 123 GLN A O 1
ATOM 978 N N . THR A 1 124 ? -19.040 -9.815 44.272 1.00 96.81 124 THR A N 1
ATOM 979 C CA . THR A 1 124 ? -19.683 -9.563 45.569 1.00 96.81 124 THR A CA 1
ATOM 980 C C . THR A 1 124 ? -20.133 -10.863 46.226 1.00 96.81 124 THR A C 1
ATOM 982 O O . THR A 1 124 ? -19.779 -11.102 47.376 1.00 96.81 124 THR A O 1
ATOM 985 N N . SER A 1 125 ? -20.825 -11.744 45.499 1.00 96.75 125 SER A N 1
ATOM 986 C CA . SER A 1 125 ? -21.259 -13.033 46.051 1.00 96.75 125 SER A CA 1
ATOM 987 C C . SER A 1 125 ? -20.082 -13.928 46.451 1.00 96.75 125 SER A C 1
A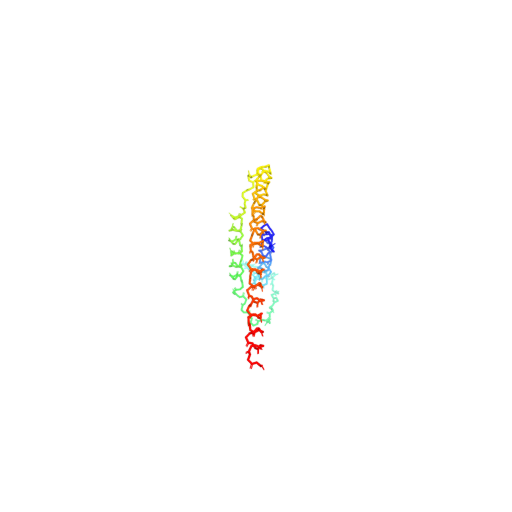TOM 989 O O . SER A 1 125 ? -20.129 -14.567 47.497 1.00 96.75 125 SER A O 1
ATOM 991 N N . LEU A 1 126 ? -18.993 -13.952 45.672 1.00 96.25 126 LEU A N 1
ATOM 992 C CA . LEU A 1 126 ? -17.771 -14.672 46.053 1.00 96.25 126 LEU A CA 1
ATOM 993 C C . LEU A 1 126 ? -17.149 -14.113 47.337 1.00 96.25 126 LEU A C 1
ATOM 995 O O . LEU A 1 126 ? -16.675 -14.879 48.176 1.00 96.25 126 LEU A O 1
ATOM 999 N N . LYS A 1 127 ? -17.171 -12.787 47.507 1.00 96.38 127 LYS A N 1
ATOM 1000 C CA . LYS A 1 127 ? -16.684 -12.136 48.724 1.00 96.38 127 LYS A CA 1
ATOM 1001 C C . LYS A 1 127 ? -17.535 -12.512 49.940 1.00 96.38 127 LYS A C 1
ATOM 1003 O O . LYS A 1 127 ? -16.972 -12.861 50.969 1.00 96.38 127 LYS A O 1
ATOM 1008 N N . GLU A 1 128 ? -18.860 -12.508 49.807 1.00 96.06 128 GLU A N 1
ATOM 1009 C CA . GLU A 1 128 ? -19.788 -12.913 50.874 1.00 96.06 128 GLU A CA 1
ATOM 1010 C C . GLU A 1 128 ? -19.600 -14.379 51.285 1.00 96.06 128 GLU A C 1
ATOM 1012 O O . GLU A 1 128 ? -19.600 -14.690 52.477 1.00 96.06 128 GLU A O 1
ATOM 1017 N N . ILE A 1 129 ? -19.396 -15.279 50.313 1.00 95.25 129 ILE A N 1
ATOM 1018 C CA . ILE A 1 129 ? -19.094 -16.693 50.584 1.00 95.25 129 ILE A CA 1
ATOM 1019 C C . ILE A 1 129 ? -17.790 -16.803 51.377 1.00 95.25 129 ILE A C 1
ATOM 1021 O O . ILE A 1 129 ? -17.767 -17.452 52.420 1.00 95.25 129 ILE A O 1
ATOM 1025 N N . SER A 1 130 ? -16.732 -16.119 50.931 1.00 94.06 130 SER A N 1
ATOM 1026 C CA . SER A 1 130 ? -15.440 -16.131 51.621 1.00 94.06 130 SER A CA 1
ATOM 1027 C C . SER A 1 130 ? -15.533 -15.564 53.044 1.00 94.06 130 SER A C 1
ATOM 1029 O O . SER A 1 130 ? -14.946 -16.132 53.962 1.00 94.06 130 SER A O 1
ATOM 1031 N N . GLU A 1 131 ? -16.291 -14.484 53.259 1.00 93.75 131 GLU A N 1
ATOM 1032 C CA . GLU A 1 131 ? -16.529 -13.917 54.594 1.00 93.75 131 GLU A CA 1
ATOM 1033 C C . GLU A 1 131 ? -17.303 -14.895 55.498 1.00 93.75 131 GLU A C 1
ATOM 1035 O O . GLU A 1 131 ? -16.925 -15.093 56.655 1.00 93.75 131 GLU A O 1
ATOM 1040 N N . CYS A 1 132 ? -18.329 -15.572 54.969 1.00 91.88 132 CYS A N 1
ATOM 1041 C CA . CYS A 1 132 ? -19.070 -16.599 55.705 1.00 91.88 132 CYS A CA 1
ATOM 1042 C C . CYS A 1 132 ? -18.186 -17.789 56.100 1.00 91.88 132 CYS A C 1
ATOM 1044 O O . CYS A 1 132 ? -18.277 -18.259 57.234 1.00 91.88 132 CYS A O 1
ATOM 1046 N N . GLU A 1 133 ? -17.331 -18.275 55.196 1.00 91.75 133 GLU A N 1
ATOM 1047 C CA . GLU A 1 133 ? -16.389 -19.365 55.484 1.00 91.75 133 GLU A CA 1
ATOM 1048 C C . GLU A 1 133 ? -15.427 -18.982 56.617 1.00 91.75 133 GLU A C 1
ATOM 1050 O O . GLU A 1 133 ? -15.275 -19.732 57.582 1.00 91.75 133 GLU A O 1
ATOM 1055 N N . MET A 1 134 ? -14.863 -17.770 56.575 1.00 91.31 134 MET A N 1
ATOM 1056 C CA . MET A 1 134 ? -13.989 -17.264 57.639 1.00 91.31 134 MET A CA 1
ATOM 1057 C C . MET A 1 134 ? -14.701 -17.150 58.996 1.00 91.31 134 MET A C 1
ATOM 1059 O O . MET A 1 134 ? -14.111 -17.440 60.042 1.00 91.31 134 MET A O 1
ATOM 1063 N N . ASP A 1 135 ? -15.963 -16.718 59.002 1.00 91.50 135 ASP A N 1
ATOM 1064 C CA . ASP A 1 135 ? -16.772 -16.624 60.218 1.00 91.50 135 ASP A CA 1
ATOM 1065 C C . ASP A 1 135 ? -17.112 -18.003 60.797 1.00 91.50 135 ASP A C 1
ATOM 1067 O O . ASP A 1 135 ? -17.069 -18.192 62.020 1.00 91.50 135 ASP A O 1
ATOM 1071 N N . ILE A 1 136 ? -17.422 -18.977 59.937 1.00 89.75 136 ILE A N 1
ATOM 1072 C CA . ILE A 1 136 ? -17.643 -20.375 60.322 1.00 89.75 136 ILE A CA 1
ATOM 1073 C C . ILE A 1 136 ? -16.368 -20.944 60.960 1.00 89.75 136 ILE A C 1
ATOM 1075 O O . ILE A 1 136 ? -16.430 -21.477 62.073 1.00 89.75 136 ILE A O 1
ATOM 1079 N N . ASP A 1 137 ? -15.207 -20.744 60.333 1.00 86.25 137 ASP A N 1
ATOM 1080 C CA . ASP A 1 137 ? -13.912 -21.198 60.851 1.00 86.25 137 ASP A CA 1
ATOM 1081 C C . ASP A 1 137 ? -13.569 -20.571 62.210 1.00 86.25 137 ASP A C 1
ATOM 1083 O O . ASP A 1 137 ? -13.151 -21.271 63.139 1.00 86.25 137 ASP A O 1
ATOM 1087 N N . ARG A 1 138 ? -13.814 -19.264 62.388 1.00 83.81 138 ARG A N 1
ATOM 1088 C CA . ARG A 1 138 ? -13.629 -18.586 63.686 1.00 83.81 138 ARG A CA 1
ATOM 1089 C C . ARG A 1 138 ? -14.514 -19.168 64.783 1.00 83.81 138 ARG A C 1
ATOM 1091 O O . ARG A 1 138 ? -14.043 -19.371 65.903 1.00 83.81 138 ARG A O 1
ATOM 1098 N N . ARG A 1 139 ? -15.789 -19.441 64.488 1.00 80.94 139 ARG A N 1
ATOM 1099 C CA . ARG A 1 139 ? -16.721 -20.042 65.460 1.00 80.94 139 ARG A CA 1
ATOM 1100 C C . ARG A 1 139 ? -16.313 -21.471 65.818 1.00 80.94 139 ARG A C 1
ATOM 1102 O O . ARG A 1 139 ? -16.359 -21.834 66.991 1.00 80.94 139 ARG A O 1
ATOM 1109 N N . HIS A 1 140 ? -15.854 -22.259 64.846 1.00 74.75 140 HIS A N 1
ATOM 1110 C CA . HIS A 1 140 ? -15.333 -23.604 65.097 1.00 74.75 140 HIS A CA 1
ATOM 1111 C C . HIS A 1 140 ? -14.031 -23.610 65.912 1.00 74.75 140 HIS A C 1
ATOM 1113 O O . HIS A 1 140 ? -13.834 -24.524 66.714 1.00 74.75 140 HIS A O 1
ATOM 1119 N N . ALA A 1 141 ? -13.165 -22.606 65.754 1.00 71.56 141 ALA A N 1
ATOM 1120 C CA . ALA A 1 141 ? -11.964 -22.450 66.574 1.00 71.56 141 ALA A CA 1
ATOM 1121 C C . ALA A 1 141 ? -12.290 -22.041 68.025 1.00 71.56 141 ALA A C 1
ATOM 1123 O O . ALA A 1 141 ? -11.688 -22.570 68.956 1.00 71.56 141 ALA A O 1
ATOM 1124 N N . GLY A 1 142 ? -13.275 -21.158 68.231 1.00 64.56 142 GLY A N 1
ATOM 1125 C CA . GLY A 1 142 ? -13.715 -20.728 69.565 1.00 64.56 142 GLY A CA 1
ATOM 1126 C C . GLY A 1 142 ? -14.467 -21.798 70.367 1.00 64.56 142 GLY A C 1
ATOM 1127 O O . GLY A 1 142 ? -14.393 -21.798 71.587 1.00 64.56 142 GLY A O 1
ATOM 1128 N N . ALA A 1 143 ? -15.148 -22.740 69.706 1.00 58.53 143 ALA A N 1
ATOM 1129 C CA . ALA A 1 143 ? -15.867 -23.836 70.368 1.00 58.53 143 ALA A CA 1
ATOM 1130 C C . ALA A 1 143 ? -14.962 -24.996 70.843 1.00 58.53 143 ALA A C 1
ATOM 1132 O O . ALA A 1 143 ? -15.449 -25.933 71.475 1.00 58.53 143 ALA A O 1
ATOM 1133 N N . LYS A 1 144 ? -13.664 -24.970 70.507 1.00 54.81 144 LYS A N 1
ATOM 1134 C CA . LYS A 1 144 ? -12.668 -25.984 70.901 1.00 54.81 144 LYS A CA 1
ATOM 1135 C C . LYS A 1 144 ? -11.735 -25.528 72.038 1.00 54.81 144 LYS A C 1
ATOM 1137 O O . LYS A 1 144 ? -10.845 -26.298 72.398 1.00 54.81 144 LYS A O 1
ATOM 1142 N N . SER A 1 145 ? -11.919 -24.318 72.575 1.00 46.66 145 SER A N 1
ATOM 1143 C CA . SER A 1 145 ? -11.186 -23.780 73.734 1.00 46.66 145 SER A CA 1
ATOM 1144 C C . SER A 1 145 ? -12.070 -23.715 74.971 1.00 46.66 145 SER A C 1
ATOM 1146 O O . SER A 1 145 ? -11.465 -23.671 76.064 1.00 46.66 145 SER A O 1
#

Radius of gyration: 38.81 Å; chains: 1; bounding box: 66×38×120 Å